Protein AF-A0A1H8EEJ4-F1 (afdb_monomer_lite)

Sequence (109 aa):
MEVDRNIEVGCPRFKKIKLKYKGCVFSGNLGLIKEKILISFAVDVASKREQEVCKESLLLRGKEVCMEINEIPIQAKVITCSYCTNLDKTVFTDFNISLENQIRIGNIE

Structure (mmCIF, N/CA/C/O backbone):
data_AF-A0A1H8EEJ4-F1
#
_entry.id   AF-A0A1H8EEJ4-F1
#
loop_
_atom_site.group_PDB
_atom_site.id
_atom_site.type_symbol
_atom_site.label_atom_id
_atom_site.label_alt_id
_atom_site.label_comp_id
_atom_site.label_asym_id
_atom_site.label_entity_id
_atom_site.label_seq_id
_atom_site.pdb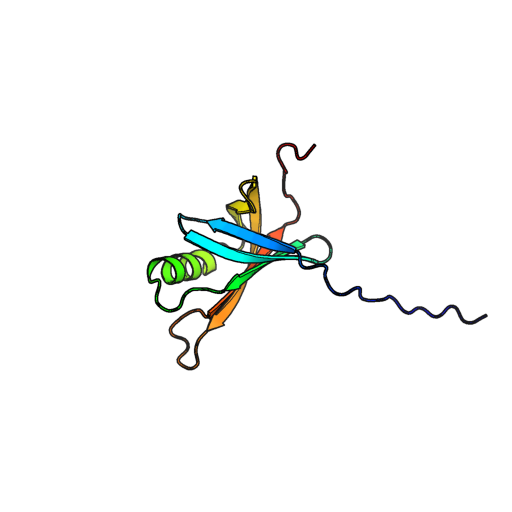x_PDB_ins_code
_atom_site.Cartn_x
_atom_site.Cartn_y
_atom_site.Cartn_z
_atom_site.occupancy
_atom_site.B_iso_or_equiv
_atom_site.auth_seq_id
_atom_site.auth_comp_id
_atom_site.auth_asym_id
_atom_site.auth_atom_id
_atom_site.pdbx_PDB_model_num
ATOM 1 N N . MET A 1 1 ? -37.386 -31.718 7.295 1.00 41.31 1 MET A N 1
ATOM 2 C CA . MET A 1 1 ? -36.666 -30.567 7.875 1.00 41.31 1 MET A CA 1
ATOM 3 C C . MET A 1 1 ? -35.195 -30.797 7.622 1.00 41.31 1 MET A C 1
ATOM 5 O O . MET A 1 1 ? -34.587 -31.589 8.324 1.00 41.31 1 MET A O 1
ATOM 9 N N . GLU A 1 2 ? -34.657 -30.148 6.601 1.00 37.50 2 GLU A N 1
ATOM 10 C CA . GLU A 1 2 ? -33.217 -30.032 6.395 1.00 37.50 2 GLU A CA 1
ATOM 11 C C . GLU A 1 2 ? -32.953 -28.532 6.342 1.00 37.50 2 GLU A C 1
ATOM 13 O O . GLU A 1 2 ? -33.457 -27.831 5.466 1.00 37.50 2 GLU A O 1
ATOM 18 N N . VAL A 1 3 ? -32.306 -28.016 7.386 1.00 40.97 3 VAL A N 1
ATOM 19 C CA . VAL A 1 3 ? -31.876 -26.622 7.425 1.00 40.97 3 VAL A CA 1
ATOM 20 C C . VAL A 1 3 ? -30.587 -26.595 6.633 1.00 40.97 3 VAL A C 1
ATOM 22 O O . VAL A 1 3 ? -29.534 -26.974 7.146 1.00 40.97 3 VAL A O 1
ATOM 25 N N . ASP A 1 4 ? -30.707 -26.223 5.367 1.00 35.47 4 ASP A N 1
ATOM 26 C CA . ASP A 1 4 ? -29.583 -26.058 4.464 1.00 35.47 4 ASP A CA 1
ATOM 27 C C . ASP A 1 4 ? -28.687 -24.945 5.030 1.00 35.47 4 ASP A C 1
ATOM 29 O O . ASP A 1 4 ? -28.986 -23.752 4.941 1.00 35.47 4 ASP A O 1
ATOM 33 N N . ARG A 1 5 ? -27.615 -25.333 5.730 1.00 46.78 5 ARG A N 1
ATOM 34 C CA . ARG A 1 5 ? -26.601 -24.413 6.263 1.00 46.78 5 ARG A CA 1
ATOM 35 C C . ARG A 1 5 ? -25.643 -24.023 5.145 1.00 46.78 5 ARG A C 1
ATOM 37 O O . ARG A 1 5 ? -24.432 -24.181 5.274 1.00 46.78 5 ARG A O 1
ATOM 44 N N . ASN A 1 6 ? -26.180 -23.468 4.067 1.00 39.50 6 ASN A N 1
ATOM 45 C CA . ASN A 1 6 ? -25.377 -22.690 3.145 1.00 39.50 6 ASN A CA 1
ATOM 46 C C . ASN A 1 6 ? -25.150 -21.335 3.807 1.00 39.50 6 ASN A C 1
ATOM 48 O O . ASN A 1 6 ? -25.917 -20.390 3.646 1.00 39.50 6 ASN A O 1
ATOM 52 N N . ILE A 1 7 ? -24.089 -21.255 4.612 1.00 39.28 7 ILE A N 1
ATOM 53 C CA . ILE A 1 7 ? -23.432 -19.975 4.844 1.00 39.28 7 ILE A CA 1
ATOM 54 C C . ILE A 1 7 ? -22.965 -19.553 3.453 1.00 39.28 7 ILE A C 1
ATOM 56 O O . ILE A 1 7 ? -21.925 -20.016 2.985 1.00 39.28 7 ILE A O 1
ATOM 60 N N . GLU A 1 8 ? -23.758 -18.729 2.763 1.00 39.62 8 GLU A N 1
ATOM 61 C CA . GLU A 1 8 ? -23.237 -17.923 1.671 1.00 39.62 8 GLU A CA 1
ATOM 62 C C . GLU A 1 8 ? -22.031 -17.197 2.259 1.00 39.62 8 GLU A C 1
ATOM 64 O O . GLU A 1 8 ? -22.159 -16.276 3.070 1.00 39.62 8 GLU A O 1
ATOM 69 N N . VAL A 1 9 ? -20.833 -17.655 1.898 1.00 40.97 9 VAL A N 1
ATOM 70 C CA . VAL A 1 9 ? -19.608 -16.889 2.081 1.00 40.97 9 VAL A CA 1
ATOM 71 C C . VAL A 1 9 ? -19.751 -15.738 1.097 1.00 40.97 9 VAL A C 1
ATOM 73 O O . VAL A 1 9 ? -19.254 -15.801 -0.024 1.00 40.97 9 VAL A O 1
ATOM 76 N N . GLY A 1 10 ? -20.575 -14.754 1.470 1.00 42.56 10 GLY A N 1
ATOM 77 C CA . GLY A 1 10 ? -20.946 -13.642 0.619 1.00 42.56 10 GLY A CA 1
ATOM 78 C C . GLY A 1 10 ? -19.666 -13.048 0.066 1.00 42.56 10 GLY A C 1
ATOM 79 O O . GLY A 1 10 ? -18.769 -12.697 0.837 1.00 42.56 10 GLY A O 1
ATOM 80 N N . CYS A 1 11 ? -19.566 -13.021 -1.264 1.00 43.59 11 CYS A N 1
ATOM 81 C CA . CYS A 1 11 ? -18.441 -12.437 -1.977 1.00 43.59 11 CYS A CA 1
ATOM 82 C C . CYS A 1 11 ? -18.082 -11.113 -1.282 1.00 43.59 11 CYS A C 1
ATOM 84 O O . CYS A 1 11 ? -18.996 -10.300 -1.078 1.00 43.59 11 CYS A O 1
ATOM 86 N N . PRO A 1 12 ? -16.826 -10.903 -0.836 1.00 54.19 12 PRO A N 1
ATOM 87 C CA . PRO A 1 12 ? -16.486 -9.693 -0.107 1.00 54.19 12 PRO A CA 1
ATOM 88 C C . PRO A 1 12 ? -16.948 -8.501 -0.944 1.00 54.19 12 PRO A C 1
ATOM 90 O O . PRO A 1 12 ? -16.594 -8.388 -2.118 1.00 54.19 12 PRO A O 1
ATOM 93 N N . ARG A 1 13 ? -17.817 -7.649 -0.386 1.00 64.06 13 ARG A N 1
ATOM 94 C CA . ARG A 1 13 ? -18.322 -6.481 -1.115 1.00 64.06 13 ARG A CA 1
ATOM 95 C C . ARG A 1 13 ? -17.171 -5.499 -1.273 1.00 64.06 13 ARG A C 1
ATOM 97 O O . ARG A 1 13 ? -16.910 -4.695 -0.381 1.00 64.06 13 ARG A O 1
ATOM 104 N N . PHE A 1 14 ? -16.474 -5.597 -2.397 1.00 74.19 14 PHE A N 1
ATOM 105 C CA . PHE A 1 14 ? -15.416 -4.674 -2.762 1.00 74.19 14 PHE A CA 1
ATOM 106 C C . PHE A 1 14 ? -16.032 -3.385 -3.310 1.00 74.19 14 PHE A C 1
ATOM 108 O O . PHE A 1 14 ? -16.788 -3.402 -4.282 1.00 74.19 14 PHE A O 1
ATOM 115 N N . LYS A 1 15 ? -15.717 -2.254 -2.678 1.00 87.50 15 LYS A N 1
ATOM 116 C CA . LYS A 1 15 ? -16.050 -0.916 -3.175 1.00 87.50 15 LYS A CA 1
ATOM 117 C C . LYS A 1 15 ? -14.834 -0.330 -3.873 1.00 87.50 15 LYS A C 1
ATOM 119 O O . LYS A 1 15 ? -1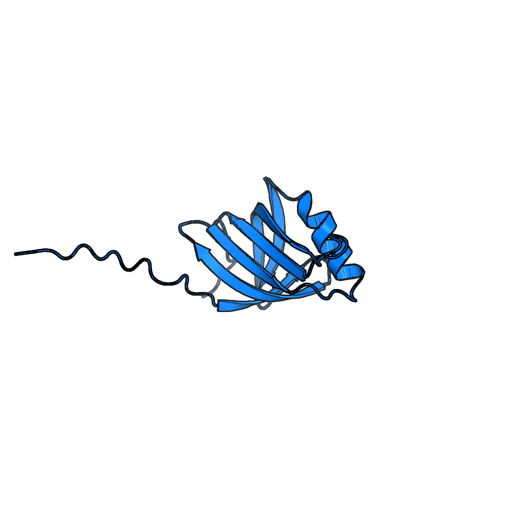3.750 -0.325 -3.300 1.00 87.50 15 LYS A O 1
ATOM 124 N N . LYS A 1 16 ? -15.016 0.210 -5.077 1.00 92.94 16 LYS A N 1
ATOM 125 C CA . LYS A 1 16 ? -13.966 0.996 -5.736 1.00 92.94 16 LYS A CA 1
ATOM 126 C C . LYS A 1 16 ? -13.663 2.242 -4.905 1.00 92.94 16 LYS A C 1
ATOM 128 O O . LYS A 1 16 ? -14.588 2.904 -4.430 1.00 92.94 16 LYS A O 1
ATOM 133 N N . ILE A 1 17 ? -12.385 2.552 -4.743 1.00 93.56 17 ILE A N 1
ATOM 134 C CA . ILE A 1 17 ? -11.905 3.694 -3.968 1.00 93.56 17 ILE A CA 1
ATOM 135 C C . ILE A 1 17 ? -10.733 4.390 -4.662 1.00 93.56 17 ILE A C 1
ATOM 137 O O . ILE A 1 17 ? -10.017 3.788 -5.466 1.00 93.56 17 ILE A O 1
ATOM 141 N N . LYS A 1 18 ? -10.511 5.651 -4.295 1.00 96.12 18 LYS A N 1
ATOM 142 C CA . LYS A 1 18 ? -9.248 6.366 -4.488 1.00 96.12 18 LYS A CA 1
ATOM 143 C C . LYS A 1 18 ? -8.514 6.404 -3.154 1.00 96.12 18 LYS A C 1
ATOM 145 O O . LYS A 1 18 ? -9.019 6.989 -2.198 1.00 96.12 18 LYS A O 1
ATOM 150 N N . LEU A 1 19 ? -7.346 5.777 -3.093 1.00 95.56 19 LEU A N 1
ATOM 151 C CA . LEU A 1 19 ? -6.458 5.825 -1.938 1.00 95.56 19 LEU A CA 1
ATOM 152 C C . LEU A 1 19 ? -5.402 6.898 -2.180 1.00 95.56 19 LEU A C 1
ATOM 154 O O . LEU A 1 19 ? -4.653 6.804 -3.147 1.00 95.56 19 LEU A O 1
ATOM 158 N N . LYS A 1 20 ? -5.279 7.872 -1.284 1.00 96.94 20 LYS A N 1
ATOM 159 C CA . LYS A 1 20 ? -4.170 8.823 -1.292 1.00 96.94 20 LYS A CA 1
ATOM 160 C C . LYS A 1 20 ? -3.265 8.589 -0.091 1.00 96.94 20 LYS A C 1
ATOM 162 O O . LYS A 1 20 ? -3.703 8.587 1.059 1.00 96.94 20 LYS A O 1
ATOM 167 N N . TYR A 1 21 ? -1.984 8.371 -0.371 1.00 95.75 21 TYR A N 1
ATOM 168 C CA . TYR A 1 21 ? -0.974 8.068 0.638 1.00 95.75 21 TYR A CA 1
ATOM 169 C C . TYR A 1 21 ? 0.397 8.582 0.200 1.00 95.75 21 TYR A C 1
ATOM 171 O O . TYR A 1 21 ? 0.821 8.357 -0.932 1.00 95.75 21 TYR A O 1
ATOM 179 N N . LYS A 1 22 ? 1.094 9.302 1.092 1.00 94.56 22 LYS A N 1
ATOM 180 C CA . LYS A 1 22 ? 2.439 9.869 0.849 1.00 94.56 22 LYS A CA 1
ATOM 181 C C . LYS A 1 22 ? 2.584 10.640 -0.480 1.00 94.56 22 LYS A C 1
ATOM 183 O O . LYS A 1 22 ? 3.644 10.620 -1.111 1.00 94.56 22 LYS A O 1
ATOM 188 N N . GLY A 1 23 ? 1.519 11.331 -0.888 1.00 93.44 23 GLY A N 1
ATOM 189 C CA . GLY A 1 23 ? 1.469 12.122 -2.122 1.00 93.44 23 GLY A CA 1
ATOM 190 C C . GLY A 1 23 ? 1.171 11.327 -3.399 1.00 93.44 23 GLY A C 1
ATOM 191 O O . GLY A 1 23 ? 1.109 11.932 -4.460 1.00 93.44 23 GLY A O 1
ATOM 192 N N . CYS A 1 24 ? 0.962 10.011 -3.314 1.00 96.69 24 CYS A N 1
ATOM 193 C CA . CYS A 1 24 ? 0.489 9.182 -4.427 1.00 96.69 24 CYS A CA 1
ATOM 194 C C . CYS A 1 24 ? -1.028 9.007 -4.356 1.00 96.69 24 CYS A C 1
ATOM 196 O O . CYS A 1 24 ? -1.591 9.010 -3.258 1.00 96.69 24 CYS A O 1
ATOM 198 N N . VAL A 1 25 ? -1.669 8.820 -5.511 1.00 96.69 25 VAL A N 1
ATOM 199 C CA . VAL A 1 25 ? -3.098 8.505 -5.621 1.00 96.69 25 VAL A CA 1
ATOM 200 C C . VAL A 1 25 ? -3.248 7.192 -6.373 1.00 96.69 25 VAL A C 1
ATOM 202 O O . VAL A 1 25 ? -2.955 7.117 -7.559 1.00 96.69 25 VAL A O 1
ATOM 205 N N . PHE A 1 26 ? -3.750 6.177 -5.684 1.00 96.56 26 PHE A N 1
ATOM 206 C CA . PHE A 1 26 ? -3.964 4.846 -6.223 1.00 96.56 26 PHE A CA 1
ATOM 207 C C . PHE A 1 26 ? -5.451 4.603 -6.463 1.00 96.56 26 PHE A C 1
ATOM 209 O O . PHE A 1 26 ? -6.295 4.899 -5.610 1.00 96.56 26 PHE A O 1
ATOM 216 N N . SER A 1 27 ? -5.777 4.015 -7.611 1.00 94.75 27 SER A N 1
ATOM 217 C CA . SER A 1 27 ? -7.107 3.450 -7.840 1.00 94.75 27 SER A CA 1
ATOM 218 C C . SER A 1 27 ? -7.140 2.032 -7.287 1.00 94.75 27 SER A C 1
ATOM 220 O O . SER A 1 27 ? -6.275 1.215 -7.604 1.00 94.75 27 SER A O 1
ATOM 222 N N . GLY A 1 28 ? -8.132 1.735 -6.454 1.00 94.19 28 GLY A N 1
ATOM 223 C CA . GLY A 1 28 ? -8.176 0.461 -5.754 1.00 94.19 28 GLY A CA 1
ATOM 224 C C . GLY A 1 28 ? -9.571 0.013 -5.361 1.00 94.19 28 GLY A C 1
ATOM 225 O O . GLY A 1 28 ? -10.587 0.592 -5.748 1.00 94.19 28 GLY A O 1
ATOM 226 N N . ASN A 1 29 ? -9.598 -1.045 -4.567 1.00 93.56 29 ASN A N 1
ATOM 227 C CA . ASN A 1 29 ? -10.783 -1.656 -4.007 1.00 93.56 29 ASN A CA 1
ATOM 228 C C . ASN A 1 29 ? -10.630 -1.749 -2.491 1.00 93.56 29 ASN A C 1
ATOM 230 O O . ASN A 1 29 ? -9.575 -2.124 -1.984 1.00 93.56 29 ASN A O 1
ATOM 234 N N . LEU A 1 30 ? -11.705 -1.437 -1.780 1.00 91.06 30 LEU A N 1
ATOM 235 C CA . LEU A 1 30 ? -11.838 -1.608 -0.345 1.00 91.06 30 LEU A CA 1
ATOM 236 C C . LEU A 1 30 ? -12.799 -2.756 -0.075 1.00 91.06 30 LEU A C 1
ATOM 238 O O . LEU A 1 30 ? -13.943 -2.721 -0.527 1.00 91.06 30 LEU A O 1
ATOM 242 N N . GLY A 1 31 ? -12.351 -3.749 0.680 1.00 88.75 31 GLY A N 1
ATOM 243 C CA . GLY A 1 31 ? -13.179 -4.829 1.199 1.00 88.75 31 GLY A CA 1
ATOM 244 C C . GLY A 1 31 ? -13.176 -4.829 2.723 1.00 88.75 31 GLY A C 1
ATOM 245 O O . GLY A 1 31 ? -12.166 -4.514 3.350 1.00 88.75 31 GLY A O 1
ATOM 246 N N . LEU A 1 32 ? -14.299 -5.218 3.320 1.00 85.25 32 LEU A N 1
ATOM 247 C CA . LEU A 1 32 ? -14.371 -5.543 4.742 1.00 85.25 32 LEU A CA 1
ATOM 248 C C . LEU A 1 32 ? -14.352 -7.067 4.883 1.00 85.25 32 LEU A C 1
ATOM 250 O O . LEU A 1 32 ? -15.231 -7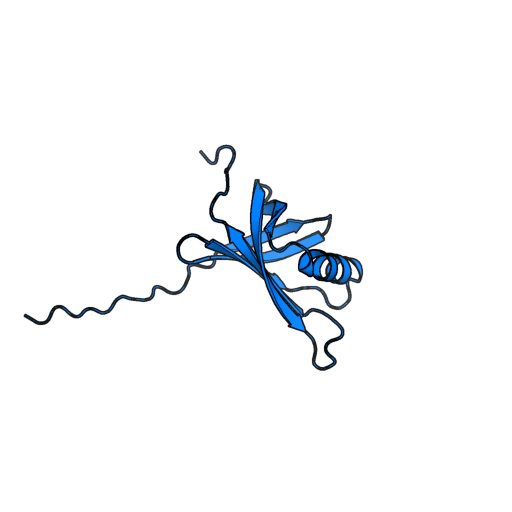.750 4.359 1.00 85.25 32 LEU A O 1
ATOM 254 N N . ILE A 1 33 ? -13.345 -7.602 5.569 1.00 80.56 33 ILE A N 1
ATOM 255 C CA . ILE A 1 33 ? -13.201 -9.039 5.816 1.00 80.56 33 ILE A CA 1
ATOM 256 C C . ILE A 1 33 ? -13.178 -9.248 7.326 1.00 80.56 33 ILE A C 1
ATOM 258 O O . ILE A 1 33 ? -12.175 -8.964 7.985 1.00 80.56 33 ILE A O 1
ATOM 262 N N . LYS A 1 34 ? -14.284 -9.770 7.872 1.00 79.31 34 LYS A N 1
ATOM 263 C CA . LYS A 1 34 ? -14.519 -9.855 9.323 1.00 79.31 34 LYS A CA 1
ATOM 264 C C . LYS A 1 34 ? -14.378 -8.459 9.958 1.00 79.31 34 LYS A C 1
ATOM 266 O O . LYS A 1 34 ? -15.145 -7.566 9.628 1.00 79.31 34 LYS A O 1
ATOM 271 N N . GLU A 1 35 ? -13.361 -8.263 10.794 1.00 80.06 35 GLU A N 1
ATOM 272 C CA . GLU A 1 35 ? -13.035 -7.014 11.497 1.00 80.06 35 GLU A CA 1
ATOM 273 C C . GLU A 1 35 ? -11.767 -6.347 10.933 1.00 80.06 35 GLU A C 1
ATOM 275 O O . GLU A 1 35 ? -10.994 -5.713 11.651 1.00 80.06 35 GLU A O 1
ATOM 280 N N . LYS A 1 36 ? -11.489 -6.534 9.639 1.00 86.69 36 LYS A N 1
ATOM 281 C CA . LYS A 1 36 ? -10.320 -5.954 8.968 1.00 86.69 36 LYS A CA 1
ATOM 282 C C . LYS A 1 36 ? -10.740 -5.267 7.685 1.00 86.69 36 LYS A C 1
ATOM 284 O O . LYS A 1 36 ? -11.550 -5.808 6.930 1.00 86.69 36 LYS A O 1
ATOM 289 N N . ILE A 1 37 ? -10.141 -4.115 7.413 1.00 89.25 37 ILE A N 1
ATOM 290 C CA . ILE A 1 37 ? -10.247 -3.484 6.100 1.00 89.25 37 ILE A CA 1
ATOM 291 C C . ILE A 1 37 ? -9.101 -3.988 5.243 1.00 89.25 37 ILE A C 1
ATOM 293 O O . ILE A 1 37 ? -7.945 -3.950 5.658 1.00 89.25 37 ILE A O 1
ATOM 297 N N . LEU A 1 38 ? -9.426 -4.450 4.046 1.00 92.44 38 LEU A N 1
ATOM 298 C CA . LEU A 1 38 ? -8.464 -4.766 3.008 1.00 92.44 38 LEU A CA 1
ATOM 299 C C . LEU A 1 38 ? -8.549 -3.687 1.934 1.00 92.44 38 LEU A C 1
ATOM 301 O O . LEU A 1 38 ? -9.620 -3.458 1.377 1.00 92.44 38 LEU A O 1
ATOM 305 N N . ILE A 1 39 ? -7.424 -3.047 1.641 1.00 94.06 39 ILE A N 1
ATOM 306 C CA . ILE A 1 39 ? -7.289 -2.115 0.526 1.00 94.06 39 ILE A CA 1
ATOM 307 C C . ILE A 1 39 ? -6.353 -2.747 -0.492 1.00 94.06 39 ILE A C 1
ATOM 309 O O . ILE A 1 39 ? -5.196 -3.003 -0.170 1.00 94.06 39 ILE A O 1
ATOM 313 N N . SER A 1 40 ? -6.850 -2.977 -1.700 1.00 95.19 40 SER A N 1
ATOM 314 C CA . SER A 1 40 ? -6.102 -3.541 -2.825 1.00 95.19 40 SER A CA 1
ATOM 315 C C . SER A 1 40 ? -5.991 -2.497 -3.923 1.00 95.19 40 SER A C 1
ATOM 317 O O . SER A 1 40 ? -7.009 -1.932 -4.318 1.00 95.19 40 SER A O 1
ATOM 319 N N . PHE A 1 41 ? -4.798 -2.231 -4.438 1.00 96.06 41 PHE A N 1
ATOM 320 C CA . PHE A 1 41 ? -4.594 -1.239 -5.489 1.00 96.06 41 PHE A CA 1
ATOM 321 C C . PHE A 1 41 ? -3.490 -1.654 -6.456 1.00 96.06 41 PHE A C 1
ATOM 323 O O . PHE A 1 41 ? -2.537 -2.333 -6.074 1.00 96.06 41 PHE A O 1
ATOM 330 N N . ALA A 1 42 ? -3.643 -1.229 -7.708 1.00 94.94 42 ALA A N 1
ATOM 331 C CA . ALA A 1 42 ? -2.610 -1.381 -8.720 1.00 94.94 42 ALA A CA 1
ATOM 332 C C . ALA A 1 42 ? -1.510 -0.336 -8.497 1.00 94.94 42 ALA A C 1
ATOM 334 O O . ALA A 1 42 ? -1.789 0.780 -8.048 1.00 94.94 42 ALA A O 1
ATOM 335 N N . VAL A 1 43 ? -0.277 -0.708 -8.823 1.00 95.88 43 VAL A N 1
ATOM 336 C CA . VAL A 1 43 ? 0.903 0.156 -8.744 1.00 95.88 43 VAL A CA 1
ATOM 337 C C . VAL A 1 43 ? 1.387 0.422 -10.162 1.00 95.88 43 VAL A C 1
ATOM 339 O O . VAL A 1 43 ? 1.596 -0.517 -10.933 1.00 95.88 43 VAL A O 1
ATOM 342 N N . ASP A 1 44 ? 1.584 1.688 -10.516 1.00 94.31 44 ASP A N 1
ATOM 343 C CA . ASP A 1 44 ? 2.180 2.037 -11.798 1.00 94.31 44 ASP A CA 1
ATOM 344 C C . ASP A 1 44 ? 3.654 1.594 -11.822 1.00 94.31 44 ASP A C 1
ATOM 346 O O . ASP A 1 44 ? 4.501 2.043 -11.041 1.00 94.31 44 ASP A O 1
ATOM 350 N N . VAL A 1 45 ? 3.964 0.687 -12.747 1.00 91.38 45 VAL A N 1
ATOM 351 C CA . VAL A 1 45 ? 5.307 0.131 -12.949 1.00 91.38 45 VAL A CA 1
ATOM 352 C C . VAL A 1 45 ? 6.315 1.182 -13.422 1.00 91.38 45 VAL A C 1
ATOM 354 O O . VAL A 1 45 ? 7.509 1.032 -13.164 1.00 91.38 45 VAL A O 1
ATOM 357 N N . ALA A 1 46 ? 5.860 2.251 -14.085 1.00 93.75 46 ALA A N 1
ATOM 358 C CA . ALA A 1 46 ? 6.712 3.348 -14.545 1.00 93.75 46 ALA A CA 1
ATOM 359 C C . ALA A 1 46 ? 6.932 4.421 -13.461 1.00 93.75 46 ALA A C 1
ATOM 361 O O . ALA A 1 46 ? 7.898 5.191 -13.527 1.00 93.75 46 ALA A O 1
ATOM 362 N N . SER A 1 47 ? 6.072 4.470 -12.440 1.00 95.69 47 SER A N 1
ATOM 363 C CA . SER A 1 47 ? 6.125 5.480 -11.384 1.00 95.69 47 SER A CA 1
ATOM 364 C C . SER A 1 47 ? 7.118 5.102 -10.285 1.00 95.69 47 SER A C 1
ATOM 366 O O . SER A 1 47 ? 6.796 4.398 -9.328 1.00 95.69 47 SER A O 1
ATOM 368 N N . LYS A 1 48 ? 8.342 5.647 -10.356 1.00 95.81 48 LYS A N 1
ATOM 369 C CA . LYS A 1 48 ? 9.363 5.474 -9.299 1.00 95.81 48 LYS A CA 1
ATOM 370 C C . LYS A 1 48 ? 8.831 5.827 -7.908 1.00 95.81 48 LYS A C 1
ATOM 372 O O . LYS A 1 48 ? 9.134 5.138 -6.939 1.00 95.81 48 LYS A O 1
ATOM 377 N N . ARG A 1 49 ? 8.007 6.875 -7.821 1.00 96.81 49 ARG A N 1
ATOM 378 C CA . ARG A 1 49 ? 7.449 7.350 -6.555 1.00 96.81 49 ARG A CA 1
ATOM 379 C C . ARG A 1 49 ? 6.472 6.346 -5.945 1.00 96.81 49 ARG A C 1
ATOM 381 O O . ARG A 1 49 ? 6.540 6.098 -4.744 1.00 96.81 49 ARG A O 1
ATOM 388 N N . GLU A 1 50 ? 5.597 5.747 -6.749 1.00 96.94 50 GLU A N 1
ATOM 389 C CA . GLU A 1 50 ? 4.677 4.712 -6.264 1.00 96.94 50 GLU A CA 1
ATOM 390 C C . GLU A 1 50 ? 5.423 3.452 -5.813 1.00 96.94 50 GLU A C 1
ATOM 392 O O . GLU A 1 50 ? 5.114 2.897 -4.755 1.00 96.94 50 GLU A O 1
ATOM 397 N N . GLN A 1 51 ? 6.456 3.049 -6.559 1.00 97.19 51 GLN A N 1
ATOM 398 C CA . GLN A 1 51 ? 7.317 1.916 -6.206 1.00 97.19 51 GLN A CA 1
ATOM 399 C C . GLN A 1 51 ? 8.039 2.145 -4.867 1.00 97.19 51 GLN A C 1
ATOM 401 O O . GLN A 1 51 ? 8.059 1.260 -4.007 1.00 97.19 51 GLN A O 1
ATOM 406 N N . GLU A 1 52 ? 8.588 3.344 -4.650 1.00 97.06 52 GLU A N 1
ATOM 407 C CA . GLU A 1 52 ? 9.203 3.742 -3.377 1.00 97.06 52 GLU A CA 1
ATOM 408 C C . GLU A 1 52 ? 8.199 3.711 -2.223 1.00 97.06 52 GLU A C 1
ATOM 410 O O . GLU A 1 52 ? 8.483 3.119 -1.181 1.00 97.06 52 GLU A O 1
ATOM 415 N N . VAL A 1 53 ? 7.002 4.277 -2.414 1.00 96.62 53 VAL A N 1
ATOM 416 C CA . VAL A 1 53 ? 5.945 4.265 -1.392 1.00 96.62 53 VAL A CA 1
ATOM 417 C C . VAL A 1 53 ? 5.543 2.833 -1.030 1.00 96.62 53 VAL A C 1
ATOM 419 O O . VAL A 1 53 ? 5.413 2.525 0.158 1.00 96.62 53 VAL A O 1
ATOM 422 N N . CYS A 1 54 ? 5.403 1.934 -2.006 1.00 95.81 54 CYS A N 1
ATOM 423 C CA . CYS A 1 54 ? 5.104 0.521 -1.757 1.00 95.81 54 CYS A CA 1
ATOM 424 C C . CYS A 1 54 ? 6.241 -0.178 -0.997 1.00 95.81 54 CYS A C 1
ATOM 426 O O . CYS A 1 54 ? 5.990 -0.896 -0.027 1.00 95.81 54 CYS A O 1
ATOM 428 N N . LYS A 1 55 ? 7.499 0.091 -1.366 1.00 96.06 55 LYS A N 1
ATOM 429 C CA . LYS A 1 55 ? 8.681 -0.452 -0.680 1.00 96.06 55 LYS A CA 1
ATOM 430 C C . LYS A 1 55 ? 8.764 0.013 0.774 1.00 96.06 55 LYS A C 1
ATOM 432 O O . LYS A 1 55 ? 8.961 -0.806 1.669 1.00 96.06 55 LYS A O 1
ATOM 437 N N . GLU A 1 56 ? 8.571 1.306 1.026 1.00 95.50 56 GLU A N 1
ATOM 438 C CA . GLU A 1 56 ? 8.499 1.864 2.382 1.00 95.50 56 GLU A CA 1
ATOM 439 C C . GLU A 1 56 ? 7.340 1.252 3.180 1.00 95.50 56 GLU A C 1
ATOM 441 O O . GLU A 1 56 ? 7.454 1.033 4.389 1.00 95.50 56 GLU A O 1
ATOM 446 N N . SER A 1 57 ? 6.236 0.932 2.498 1.00 94.75 57 SER A N 1
ATOM 447 C CA . SER A 1 57 ? 5.041 0.365 3.121 1.00 94.75 57 SER A CA 1
ATOM 448 C C . SER A 1 57 ? 5.238 -1.049 3.667 1.00 94.75 57 SER A C 1
ATOM 450 O O . SER A 1 57 ? 4.516 -1.464 4.575 1.00 94.75 57 SER A O 1
ATOM 452 N N . LEU A 1 58 ? 6.254 -1.781 3.200 1.00 94.12 58 LEU A N 1
ATOM 453 C CA . LEU A 1 58 ? 6.619 -3.095 3.746 1.00 94.12 58 LEU A CA 1
ATOM 454 C C . LEU A 1 58 ? 7.054 -3.027 5.219 1.00 94.12 58 LEU A C 1
ATOM 456 O O . LEU A 1 58 ? 6.930 -4.008 5.950 1.00 94.12 58 LEU A O 1
ATOM 460 N N . LEU A 1 59 ? 7.520 -1.861 5.675 1.00 94.75 59 LEU A N 1
ATOM 461 C CA . LEU A 1 59 ? 8.002 -1.629 7.041 1.00 94.75 59 LEU A CA 1
ATOM 462 C C . LEU A 1 59 ? 6.914 -1.096 7.988 1.00 94.75 59 LEU A C 1
ATOM 464 O O . LEU A 1 59 ? 7.226 -0.654 9.101 1.00 94.75 59 LEU A O 1
ATOM 468 N N . LEU A 1 60 ? 5.651 -1.082 7.550 1.00 93.25 60 LEU A N 1
ATOM 469 C CA . LEU A 1 60 ? 4.536 -0.502 8.303 1.00 93.25 60 LEU A CA 1
ATOM 470 C C . LEU A 1 60 ? 3.812 -1.491 9.211 1.00 93.25 60 LEU A C 1
ATOM 472 O O . LEU A 1 60 ? 2.982 -1.059 10.001 1.00 93.25 60 LEU A O 1
ATOM 476 N N . ARG A 1 61 ? 4.110 -2.793 9.146 1.00 94.75 61 ARG A N 1
ATOM 477 C CA . ARG A 1 61 ? 3.446 -3.795 9.991 1.00 94.75 61 ARG A CA 1
ATOM 478 C C . ARG A 1 61 ? 3.475 -3.385 11.470 1.00 94.75 61 ARG A C 1
ATOM 480 O O . ARG A 1 61 ? 4.539 -3.179 12.046 1.00 94.75 61 ARG A O 1
ATOM 487 N N . GLY A 1 62 ? 2.293 -3.294 12.074 1.00 93.62 62 GLY A N 1
ATOM 488 C CA . GLY A 1 62 ? 2.082 -2.899 13.465 1.00 93.62 62 GLY A CA 1
ATOM 489 C C . GLY A 1 62 ? 2.090 -1.390 13.728 1.00 93.62 62 GLY A C 1
ATOM 490 O O . GLY A 1 62 ? 1.842 -1.002 14.867 1.00 93.62 62 GLY A O 1
ATOM 491 N N . LYS A 1 63 ? 2.345 -0.546 12.721 1.00 94.06 63 LYS A N 1
ATOM 492 C CA . LYS A 1 63 ? 2.380 0.918 12.847 1.00 94.06 63 LYS A CA 1
ATOM 493 C C . LYS A 1 63 ? 1.040 1.538 12.469 1.00 94.06 63 LYS A C 1
ATOM 495 O O . LYS A 1 63 ? 0.334 1.026 11.601 1.00 94.06 63 LYS A O 1
ATOM 500 N N . GLU A 1 64 ? 0.715 2.657 13.105 1.00 93.81 64 GLU A N 1
ATOM 501 C CA . GLU A 1 64 ? -0.381 3.518 12.668 1.00 93.81 64 GLU A CA 1
ATOM 502 C C . GLU A 1 64 ? 0.040 4.359 11.468 1.00 93.81 64 GLU A C 1
ATOM 504 O O . GLU A 1 64 ? 1.181 4.821 11.376 1.00 93.81 64 GLU A O 1
ATOM 509 N N . VAL A 1 65 ? -0.895 4.555 10.547 1.00 92.50 65 VAL A N 1
ATOM 510 C CA . VAL A 1 65 ? -0.707 5.392 9.368 1.00 92.50 65 VAL A CA 1
ATOM 511 C C . VAL A 1 65 ? -1.931 6.253 9.129 1.00 92.50 65 VAL A C 1
ATOM 513 O O . VAL A 1 65 ? -3.059 5.824 9.373 1.00 92.50 65 VAL A O 1
ATOM 516 N N . CYS A 1 66 ? -1.683 7.447 8.599 1.00 92.69 66 CYS A N 1
ATOM 517 C CA . CYS A 1 66 ? -2.716 8.324 8.076 1.00 92.69 66 CYS A CA 1
ATOM 518 C C . CYS A 1 66 ? -2.751 8.202 6.550 1.00 92.69 66 CYS A C 1
ATOM 520 O O . CYS A 1 66 ? -1.716 8.308 5.886 1.00 92.69 66 CYS A O 1
ATOM 522 N N . MET A 1 67 ? -3.937 7.975 6.003 1.00 92.31 67 MET A N 1
ATOM 523 C CA . MET A 1 67 ? -4.207 7.914 4.567 1.00 92.31 67 MET A CA 1
ATOM 524 C C . MET A 1 67 ? -5.570 8.538 4.277 1.00 92.31 67 MET A C 1
ATOM 526 O O . MET A 1 67 ? -6.368 8.713 5.189 1.00 92.31 67 MET A O 1
ATOM 530 N N . GLU A 1 68 ? -5.853 8.858 3.023 1.00 93.06 68 GLU A N 1
ATOM 531 C CA . GLU A 1 68 ? -7.173 9.334 2.606 1.00 93.06 68 GLU A CA 1
ATOM 532 C C . GLU A 1 68 ? -7.824 8.282 1.706 1.00 93.06 68 GLU A C 1
ATOM 534 O O . GLU A 1 68 ? -7.210 7.818 0.744 1.00 93.06 68 GLU A O 1
ATOM 539 N N . ILE A 1 69 ? -9.070 7.912 1.996 1.00 91.25 69 ILE A N 1
ATOM 540 C CA . ILE A 1 69 ? -9.882 7.046 1.137 1.00 91.25 69 ILE A CA 1
ATOM 541 C C . ILE A 1 69 ? -11.075 7.859 0.661 1.00 91.25 69 ILE A C 1
ATOM 543 O O . ILE A 1 69 ? -11.889 8.279 1.476 1.00 91.25 69 ILE A O 1
ATOM 547 N N . ASN A 1 70 ? -11.187 8.073 -0.651 1.00 91.12 70 ASN A N 1
ATOM 548 C CA . ASN A 1 70 ? -12.207 8.944 -1.245 1.00 91.12 70 ASN A CA 1
ATOM 549 C C . ASN A 1 70 ? -12.279 10.312 -0.542 1.00 91.12 70 ASN A C 1
ATOM 551 O O . ASN A 1 70 ? -13.362 10.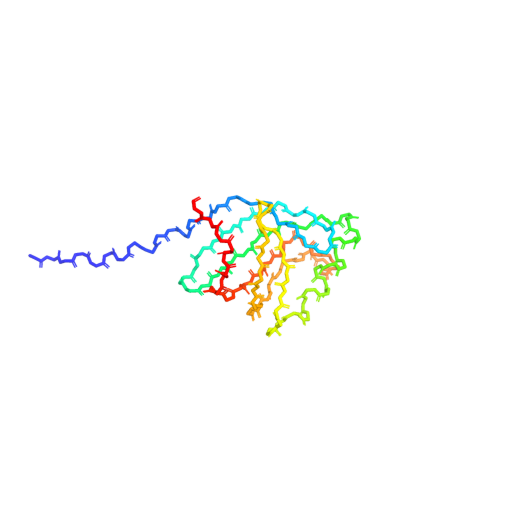757 -0.187 1.00 91.12 70 ASN A O 1
ATOM 555 N N . GLU A 1 71 ? -11.117 10.935 -0.309 1.00 89.94 71 GLU A N 1
ATOM 556 C CA . GLU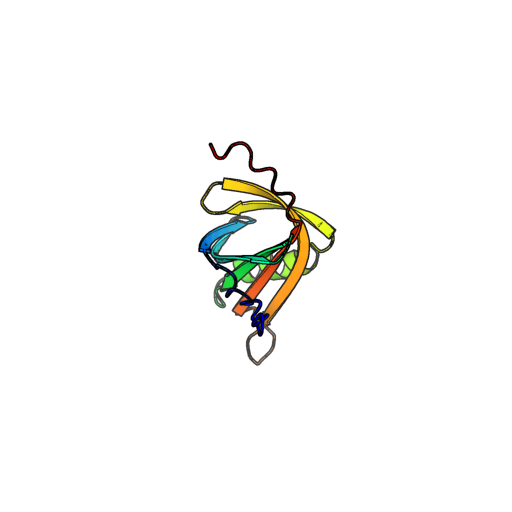 A 1 71 ? -10.977 12.250 0.351 1.00 89.94 71 GLU A CA 1
ATOM 557 C C . GLU A 1 71 ? -11.315 12.255 1.854 1.00 89.94 71 GLU A C 1
ATOM 559 O O . GLU A 1 71 ? -11.187 13.283 2.514 1.00 89.94 71 GLU A O 1
ATOM 564 N N . ILE A 1 72 ? -11.659 11.099 2.432 1.00 87.81 72 ILE A N 1
ATOM 565 C CA . ILE A 1 72 ? -11.901 10.951 3.867 1.00 87.81 72 ILE A CA 1
ATOM 566 C C . ILE A 1 72 ? -10.594 10.524 4.548 1.00 87.81 72 ILE A C 1
ATOM 568 O O . ILE A 1 72 ? -10.076 9.443 4.237 1.00 87.81 72 ILE A O 1
ATOM 572 N N . PRO A 1 73 ? -10.041 11.330 5.472 1.00 89.69 73 PRO A N 1
ATOM 573 C CA . PRO A 1 73 ? -8.844 10.962 6.210 1.00 89.69 73 PRO A CA 1
ATOM 574 C C . PRO A 1 73 ? -9.142 9.812 7.174 1.00 89.69 73 PRO A C 1
ATOM 576 O O . PRO A 1 73 ? -10.150 9.793 7.878 1.00 89.69 73 PRO A O 1
ATOM 579 N N . ILE A 1 74 ? -8.233 8.848 7.215 1.00 87.81 74 ILE A N 1
ATOM 580 C CA . ILE A 1 74 ? -8.311 7.651 8.039 1.00 87.81 74 ILE A CA 1
ATOM 581 C C . ILE A 1 74 ? -6.982 7.477 8.755 1.00 87.81 74 ILE A C 1
ATOM 583 O O . ILE A 1 74 ? -5.921 7.492 8.129 1.00 87.81 74 ILE A O 1
ATOM 587 N N . GLN A 1 75 ? -7.062 7.248 10.063 1.00 90.00 75 GLN A N 1
ATOM 588 C CA . GLN A 1 75 ? -5.959 6.752 10.871 1.00 90.00 75 GLN A CA 1
ATOM 589 C C . GLN A 1 75 ? -6.246 5.300 11.239 1.00 90.00 75 GLN A C 1
ATOM 591 O O . GLN A 1 75 ? -7.294 4.995 11.810 1.00 90.00 75 GLN A O 1
ATOM 596 N N . ALA A 1 76 ? -5.335 4.399 10.880 1.00 89.56 76 ALA A N 1
ATOM 597 C CA . ALA A 1 76 ? -5.492 2.980 11.170 1.00 89.56 76 ALA A CA 1
ATOM 598 C C . ALA A 1 76 ? -4.144 2.289 11.361 1.00 89.56 76 ALA A C 1
ATOM 600 O O . ALA A 1 76 ? -3.123 2.687 10.793 1.00 89.56 76 ALA A O 1
ATOM 601 N N . LYS A 1 77 ? -4.155 1.205 12.137 1.00 93.50 77 LYS A N 1
ATOM 602 C CA . LYS A 1 77 ? -2.993 0.342 12.330 1.00 93.50 77 LYS A CA 1
ATOM 603 C C . LYS A 1 77 ? -2.872 -0.655 11.184 1.00 93.50 77 LYS A C 1
ATOM 605 O O . LYS A 1 77 ? -3.817 -1.385 10.879 1.00 93.50 77 LYS A O 1
ATOM 610 N N . VAL A 1 78 ? -1.692 -0.729 10.576 1.00 94.69 78 VAL A N 1
ATOM 611 C CA . VAL A 1 78 ? -1.392 -1.717 9.536 1.00 94.69 78 VAL A CA 1
ATOM 612 C C . VAL A 1 78 ? -1.174 -3.082 10.178 1.00 94.69 78 VAL A C 1
ATOM 614 O O . VAL A 1 78 ? -0.262 -3.276 10.980 1.00 94.69 78 VAL A O 1
ATOM 617 N N . ILE A 1 79 ? -1.986 -4.060 9.791 1.00 94.12 79 ILE A N 1
ATOM 618 C CA . ILE A 1 79 ? -1.853 -5.454 10.225 1.00 94.12 79 ILE A CA 1
ATOM 619 C C . ILE A 1 79 ? -0.808 -6.166 9.371 1.00 94.12 79 ILE A C 1
ATOM 621 O O . ILE A 1 79 ? 0.079 -6.837 9.899 1.00 94.12 79 ILE A O 1
ATOM 625 N N . THR A 1 80 ? -0.934 -6.051 8.050 1.00 94.00 80 THR A N 1
ATOM 626 C CA . THR A 1 80 ? -0.022 -6.680 7.092 1.00 94.00 80 THR A CA 1
ATOM 627 C C . THR A 1 80 ? -0.104 -5.995 5.735 1.00 94.00 80 THR A C 1
ATOM 629 O O . THR A 1 80 ? -1.135 -5.418 5.391 1.00 94.00 80 THR A O 1
ATOM 632 N N . CYS A 1 81 ? 0.966 -6.127 4.958 1.00 94.81 81 CYS A N 1
ATOM 633 C CA . CYS A 1 81 ? 1.006 -5.788 3.541 1.00 94.81 81 CYS A CA 1
ATOM 634 C C . CYS A 1 81 ? 1.264 -7.070 2.736 1.00 94.81 81 CYS A C 1
ATOM 636 O O . CYS A 1 81 ? 2.017 -7.934 3.192 1.00 94.81 81 CYS A O 1
ATOM 638 N N . SER A 1 82 ? 0.658 -7.209 1.562 1.00 94.56 82 SER A N 1
ATOM 639 C CA . SER A 1 82 ? 0.972 -8.268 0.591 1.00 94.56 82 SER A CA 1
ATOM 640 C C . SER A 1 82 ? 0.966 -7.690 -0.818 1.00 94.56 82 SER A C 1
ATOM 642 O O . SER A 1 82 ? 0.303 -6.691 -1.070 1.00 94.56 82 SER A O 1
ATOM 644 N N . TYR A 1 83 ? 1.723 -8.276 -1.738 1.00 96.50 83 TYR A N 1
ATOM 645 C CA . TYR A 1 83 ? 1.947 -7.668 -3.047 1.00 96.50 83 TYR A CA 1
ATOM 646 C C . TYR A 1 83 ? 2.242 -8.711 -4.120 1.00 96.50 83 TYR A C 1
ATOM 648 O O . TYR A 1 83 ? 2.678 -9.825 -3.819 1.00 96.50 83 TYR A O 1
ATOM 656 N N . CYS A 1 84 ? 2.033 -8.307 -5.367 1.00 95.94 84 CYS A N 1
ATOM 657 C CA . CYS A 1 84 ? 2.520 -8.992 -6.554 1.00 95.94 84 CYS A CA 1
ATOM 658 C C . CYS A 1 84 ? 3.640 -8.168 -7.186 1.00 95.94 84 CYS A C 1
ATOM 660 O O . CYS A 1 84 ? 3.689 -6.942 -7.059 1.00 95.94 84 CYS A O 1
ATOM 662 N N . THR A 1 85 ? 4.549 -8.857 -7.862 1.00 95.31 85 THR A N 1
ATOM 663 C CA . THR A 1 85 ? 5.623 -8.241 -8.635 1.00 95.31 85 THR A CA 1
ATOM 664 C C . THR A 1 85 ? 5.578 -8.728 -10.072 1.00 95.31 85 THR A C 1
ATOM 666 O O . THR A 1 85 ? 5.003 -9.782 -10.356 1.00 95.31 85 THR A O 1
ATOM 669 N N . ASN A 1 86 ? 6.260 -8.017 -10.966 1.00 91.12 86 ASN A N 1
ATOM 670 C CA . ASN A 1 86 ? 6.590 -8.557 -12.282 1.00 91.12 86 ASN A CA 1
ATOM 671 C C . ASN A 1 86 ? 7.412 -9.864 -12.177 1.00 91.12 86 ASN A C 1
ATOM 673 O O . ASN A 1 86 ? 7.882 -10.246 -11.100 1.00 91.12 86 ASN A O 1
ATOM 677 N N . LEU A 1 87 ? 7.603 -10.544 -13.315 1.00 87.12 87 LEU A N 1
ATOM 678 C CA . LEU A 1 87 ? 8.308 -11.833 -13.400 1.00 87.12 87 LEU A CA 1
ATOM 679 C C . LEU A 1 87 ? 9.722 -11.784 -12.802 1.00 87.12 87 LEU A C 1
ATOM 681 O O . LEU A 1 87 ? 10.120 -12.708 -12.094 1.00 87.12 87 LEU A O 1
ATOM 685 N N . ASP A 1 88 ? 10.430 -10.673 -13.006 1.00 90.12 88 ASP A N 1
ATOM 686 C CA . ASP A 1 88 ? 11.792 -10.472 -12.498 1.00 90.12 88 ASP A CA 1
ATOM 687 C C . ASP A 1 88 ? 11.834 -10.075 -11.012 1.00 90.12 88 ASP A C 1
ATOM 689 O O . ASP A 1 88 ? 12.909 -9.912 -10.437 1.00 90.12 88 ASP A O 1
ATOM 693 N N . LYS A 1 89 ? 10.668 -9.925 -10.368 1.00 86.12 89 LYS A N 1
ATOM 694 C CA . LYS A 1 89 ? 10.502 -9.527 -8.961 1.00 86.12 89 LYS A CA 1
ATOM 695 C C . LYS A 1 89 ? 11.137 -8.179 -8.610 1.00 86.12 89 LYS A C 1
ATOM 697 O O . LYS A 1 89 ? 11.534 -7.952 -7.467 1.00 86.12 89 LYS A O 1
ATOM 702 N N . THR A 1 90 ? 11.233 -7.282 -9.586 1.00 88.19 90 THR A N 1
ATOM 703 C CA . THR A 1 90 ? 11.900 -5.982 -9.454 1.00 88.19 90 THR A CA 1
ATOM 704 C C . THR A 1 90 ? 10.937 -4.835 -9.181 1.00 88.19 90 THR A C 1
ATOM 706 O O . THR A 1 90 ? 11.328 -3.877 -8.514 1.00 88.19 90 THR A O 1
ATOM 709 N N . VAL A 1 91 ? 9.693 -4.925 -9.659 1.00 93.88 91 VAL A N 1
ATOM 710 C CA . VAL A 1 91 ? 8.674 -3.879 -9.486 1.00 93.88 91 VAL A CA 1
ATOM 711 C C . VAL A 1 91 ? 7.357 -4.465 -9.001 1.00 93.88 91 VAL A C 1
ATOM 713 O O . VAL A 1 91 ? 6.972 -5.564 -9.403 1.00 93.88 91 VAL A O 1
ATOM 716 N N . PHE A 1 92 ? 6.666 -3.720 -8.143 1.00 95.88 92 PHE A N 1
ATOM 717 C CA . PHE A 1 92 ? 5.317 -4.037 -7.693 1.00 95.88 92 PHE A CA 1
ATOM 718 C C . PHE A 1 92 ? 4.314 -3.783 -8.820 1.00 95.88 92 PHE A C 1
ATOM 720 O O . PHE A 1 92 ? 4.417 -2.771 -9.513 1.00 95.88 92 PHE A O 1
ATOM 727 N N . THR A 1 93 ? 3.345 -4.685 -8.971 1.00 95.38 93 THR A N 1
ATOM 728 C CA . THR A 1 93 ? 2.205 -4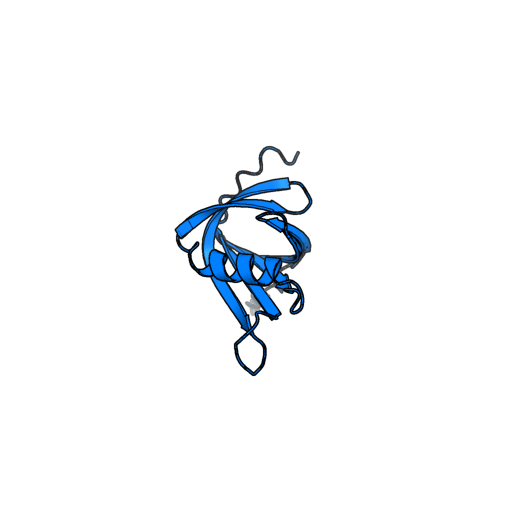.528 -9.894 1.00 95.38 93 THR A CA 1
ATOM 729 C C . THR A 1 93 ? 0.905 -4.314 -9.131 1.00 95.38 93 THR A C 1
ATOM 731 O O . THR A 1 93 ? 0.083 -3.487 -9.512 1.00 95.38 93 THR A O 1
ATOM 734 N N . ASP A 1 94 ? 0.758 -5.013 -8.006 1.00 95.31 94 ASP A N 1
ATOM 735 C CA . ASP A 1 94 ? -0.413 -4.960 -7.145 1.00 95.31 94 ASP A CA 1
ATOM 736 C C . ASP A 1 94 ? 0.039 -4.934 -5.695 1.00 95.31 94 ASP A C 1
ATOM 738 O O . ASP A 1 94 ? 0.983 -5.631 -5.305 1.00 95.31 94 ASP A O 1
ATOM 742 N N . PHE A 1 95 ? -0.662 -4.159 -4.880 1.00 96.62 95 PHE A N 1
ATOM 743 C CA . PHE A 1 95 ? -0.365 -4.022 -3.467 1.00 96.62 95 PHE A CA 1
ATOM 744 C C . PHE A 1 95 ? -1.646 -4.096 -2.647 1.00 96.62 95 PHE A C 1
ATOM 746 O O . PHE A 1 95 ? -2.703 -3.596 -3.028 1.00 96.62 95 PHE A O 1
ATOM 753 N N . ASN A 1 96 ? -1.545 -4.740 -1.494 1.00 95.50 96 ASN A N 1
ATOM 754 C CA . ASN A 1 96 ? -2.631 -4.921 -0.557 1.00 95.50 96 ASN A CA 1
ATOM 755 C C . ASN A 1 96 ? -2.179 -4.466 0.823 1.00 95.50 96 ASN A C 1
ATOM 757 O O . ASN A 1 96 ? -1.110 -4.860 1.295 1.00 95.50 96 ASN A O 1
ATOM 761 N N . ILE A 1 97 ? -3.023 -3.696 1.498 1.00 94.69 97 ILE A N 1
ATOM 762 C CA . ILE A 1 97 ? -2.828 -3.271 2.880 1.00 94.69 97 ILE A CA 1
ATOM 763 C C . ILE A 1 97 ? -4.028 -3.752 3.684 1.00 94.69 97 ILE A C 1
ATOM 765 O O . ILE A 1 97 ? -5.172 -3.406 3.396 1.00 94.69 97 ILE A O 1
ATOM 769 N N . SER A 1 98 ? -3.763 -4.568 4.699 1.00 93.88 98 SER A N 1
ATOM 770 C CA . SER A 1 98 ? -4.755 -4.932 5.707 1.00 93.88 98 SER A CA 1
ATOM 771 C C . SER A 1 98 ? -4.631 -4.001 6.902 1.00 93.88 98 SER A C 1
ATOM 773 O O . SER A 1 98 ? -3.556 -3.897 7.498 1.00 93.88 98 SER A O 1
ATOM 775 N N . LEU A 1 99 ? -5.735 -3.375 7.277 1.00 92.50 99 LEU A N 1
ATOM 776 C CA . LEU A 1 99 ? -5.839 -2.445 8.391 1.00 92.50 99 LEU A CA 1
ATOM 777 C C . LEU A 1 99 ? -6.740 -3.026 9.477 1.00 92.50 99 LEU A C 1
ATOM 779 O O . LEU A 1 99 ? -7.691 -3.764 9.198 1.00 92.50 99 LEU A O 1
ATOM 783 N N . GLU A 1 100 ? -6.446 -2.674 10.721 1.00 89.81 100 GLU A N 1
ATOM 784 C CA . GLU A 1 100 ? -7.358 -2.916 11.831 1.00 89.81 100 GLU A CA 1
ATOM 785 C C . GLU A 1 100 ? -8.632 -2.091 11.634 1.00 89.81 100 GLU A C 1
ATOM 787 O O . GLU A 1 100 ? -8.557 -0.906 11.300 1.00 89.81 100 GLU A O 1
ATOM 792 N N . ASN A 1 101 ? -9.804 -2.709 11.824 1.00 72.69 101 ASN A N 1
ATOM 793 C CA . ASN A 1 101 ? -11.089 -2.013 11.754 1.00 72.69 101 ASN A CA 1
ATOM 794 C C . ASN A 1 101 ? -11.338 -1.188 13.019 1.00 72.69 101 ASN A C 1
ATOM 796 O O . ASN A 1 101 ? -12.282 -1.412 13.767 1.00 72.69 101 ASN A O 1
ATOM 800 N N . GLN A 1 102 ? -10.449 -0.231 13.250 1.00 62.81 102 GLN A N 1
ATOM 801 C CA . GLN A 1 102 ? -10.626 0.860 14.193 1.00 62.81 102 GLN A CA 1
ATOM 802 C C . GLN A 1 102 ? -10.677 2.181 13.433 1.00 62.81 102 GLN A C 1
ATOM 804 O O . GLN A 1 102 ? -10.166 3.176 13.940 1.00 62.81 102 GLN A O 1
ATOM 809 N N . ILE A 1 103 ? -11.233 2.201 12.207 1.00 56.81 103 ILE A N 1
ATOM 810 C CA . ILE A 1 103 ? -11.409 3.465 11.491 1.00 56.81 103 ILE A CA 1
ATOM 811 C C . ILE A 1 103 ? -12.250 4.352 12.403 1.00 56.81 103 ILE A C 1
ATOM 813 O O . ILE A 1 103 ? -13.466 4.201 12.508 1.00 56.81 103 ILE A O 1
ATOM 817 N N . ARG A 1 104 ? -11.582 5.281 13.084 1.00 51.53 104 ARG A N 1
ATOM 818 C CA . ARG A 1 104 ? -12.220 6.422 13.707 1.00 51.53 104 ARG A CA 1
ATOM 819 C C . ARG A 1 104 ? -12.572 7.320 12.544 1.00 51.53 104 ARG A C 1
ATOM 821 O O . ARG A 1 104 ? -11.805 8.196 12.162 1.00 51.53 104 ARG A O 1
ATOM 828 N N . ILE A 1 105 ? -13.685 6.989 11.903 1.00 48.31 105 ILE A N 1
ATOM 829 C CA . ILE A 1 105 ? -14.311 7.858 10.930 1.00 48.31 105 ILE A CA 1
ATOM 830 C C . ILE A 1 105 ? -14.705 9.081 11.749 1.00 48.31 105 ILE A C 1
ATOM 832 O O . ILE A 1 105 ? -15.635 9.013 12.550 1.00 48.31 105 ILE A O 1
ATOM 836 N N . GLY A 1 106 ? -13.942 10.164 11.630 1.00 41.94 106 GLY A N 1
ATOM 837 C CA . GLY A 1 106 ? -14.397 11.462 12.099 1.00 41.94 106 GLY A CA 1
ATOM 838 C C . GLY A 1 106 ? -15.624 11.820 11.273 1.00 41.94 106 GLY A C 1
ATOM 839 O O . GLY A 1 106 ? -15.468 12.289 10.157 1.00 41.94 106 GLY A O 1
ATOM 840 N N . ASN A 1 107 ? -16.804 11.500 11.804 1.00 35.28 107 ASN A N 1
ATOM 841 C CA . ASN A 1 107 ? -18.135 11.836 11.305 1.00 35.28 107 ASN A CA 1
ATOM 842 C C . ASN A 1 107 ? -18.352 11.596 9.800 1.00 35.28 107 ASN A C 1
ATOM 844 O O . ASN A 1 107 ? -18.213 12.500 8.982 1.00 35.28 107 ASN A O 1
ATOM 848 N N . ILE A 1 108 ? -18.781 10.382 9.447 1.00 38.66 108 ILE A N 1
ATOM 849 C CA . ILE A 1 108 ? -19.712 10.227 8.324 1.00 38.66 108 ILE A CA 1
ATOM 850 C C . ILE A 1 108 ? -21.096 10.202 8.969 1.00 38.66 108 ILE A C 1
ATOM 852 O O . ILE A 1 108 ? -21.503 9.172 9.510 1.00 38.66 108 ILE A O 1
ATOM 856 N N . GLU A 1 109 ? -21.737 11.367 8.995 1.00 32.91 109 GLU A N 1
ATOM 857 C CA . GLU A 1 109 ? -23.201 11.467 9.043 1.00 32.91 109 GLU A CA 1
ATOM 858 C C . GLU A 1 109 ? -23.774 11.175 7.650 1.00 32.91 109 GLU A C 1
ATOM 860 O O . GLU A 1 109 ? -23.131 11.573 6.648 1.00 32.91 109 GLU A O 1
#

Foldseek 3Di:
DDPPPPPCPPDFPWDWKWKFDPNDTFTWTWGDDPQKIKTKTFFDQPDPPSQVVQVVVQPQAQHWDWIAINNFIWIWRWNHKDFDDPPVNPGTGMIMTITGNPGPRPDPD

Secondary structure (DSSP, 8-state):
-------------PEEEEEEETTEEEEEEEEEETTEEEEEEE--TT-HHHHHHHHHHTT-TT-EEEEEETTEEEEEEEEEEEEEE-TTS-SEEEEEEEEES----S---

pLDDT: mean 83.23, std 19.77, range [32.91, 97.19]

Organism: NCBI:txid474960

Radius of gyration: 15.97 Å; chains: 1; bounding box: 49×43×29 Å